Protein AF-A0A1U7P213-F1 (afdb_monomer_lite)

pLDDT: mean 75.96, std 12.43, range [43.66, 89.75]

InterPro domains:
  IPR001387 Cro/C1-type, helix-turn-helix domain [PF01381] (3-42)
  IPR001387 Cro/C1-type, helix-turn-helix domain [PS50943] (5-42)
  IPR001387 Cro/C1-type, helix-turn-helix domain [cd00093] (5-42)
  IPR010982 Lambda repressor-like, DNA-binding domain superfamily [G3DSA:1.10.260.40] (1-93)
  IPR010982 Lambda repressor-like, DNA-binding domain superfamily [SSF47413] (5-45)

Sequence (95 aa):
MERSTGISNAYLSQVETGKIEKPSPAKLYALAEMYKVSYDKLMETAGHITRQSTEPQPTLAGTAFSTMDDLTPEEKDALATYLTALRLMKKNDAG

Foldseek 3Di:
DCDDQVQDPVNVVCCVVCVPLADDLSNLVSVCVVVVHDSVVSCCSSVVDDPPPCPVPCDVVNVCVVCVVVDDPVNVVVVVVVVVVVVVVVVVVVD

Secondary structure (DSSP, 8-state):
---SSS--HHHHHHHHTTS-SS--HHHHHHHHHHHT--HHHHHHHTTS-----------HHHHHHHHHTT--HHHHHHHHHHHHHHHHHHHHTT-

Structure (mmCIF, N/CA/C/O backbone):
data_AF-A0A1U7P213-F1
#
_entry.id   AF-A0A1U7P213-F1
#
loop_
_atom_site.group_PDB
_atom_site.id
_atom_site.type_symbol
_atom_site.label_atom_id
_atom_site.label_alt_id
_atom_site.label_comp_id
_atom_site.label_asym_id
_atom_site.label_entity_id
_atom_site.label_seq_id
_atom_site.pdbx_PDB_ins_code
_atom_site.Cartn_x
_atom_site.Cartn_y
_atom_site.Cartn_z
_atom_site.occupancy
_atom_site.B_iso_or_equiv
_atom_site.auth_seq_id
_atom_site.auth_comp_id
_atom_site.auth_asym_id
_atom_site.auth_atom_id
_atom_site.pdbx_PDB_model_num
ATOM 1 N N . MET A 1 1 ? 6.117 -10.558 27.698 1.00 43.66 1 MET A N 1
ATOM 2 C CA . MET A 1 1 ? 5.618 -10.444 26.310 1.00 43.66 1 MET A CA 1
ATOM 3 C C . MET A 1 1 ? 4.409 -9.512 26.300 1.00 43.66 1 MET A C 1
ATOM 5 O O . MET A 1 1 ? 3.292 -9.963 26.123 1.00 43.66 1 MET A O 1
ATOM 9 N N . GLU A 1 2 ? 4.622 -8.222 26.573 1.00 48.38 2 GLU A N 1
ATOM 10 C CA . GLU A 1 2 ? 3.537 -7.220 26.661 1.00 48.38 2 GLU A CA 1
ATOM 11 C C . GLU A 1 2 ? 3.964 -5.860 26.075 1.00 48.38 2 GLU A C 1
ATOM 13 O O . GLU A 1 2 ? 3.369 -4.822 26.344 1.00 48.38 2 GLU A O 1
ATOM 18 N N . ARG A 1 3 ? 5.056 -5.823 25.304 1.00 50.97 3 ARG A N 1
ATOM 19 C CA . ARG A 1 3 ? 5.655 -4.568 24.845 1.00 50.97 3 ARG A CA 1
ATOM 20 C C . ARG A 1 3 ? 6.237 -4.721 23.454 1.00 50.97 3 ARG A C 1
ATOM 22 O O . ARG A 1 3 ? 7.371 -5.158 23.302 1.00 50.97 3 ARG A O 1
ATOM 29 N N . SER A 1 4 ? 5.467 -4.305 22.464 1.00 52.56 4 SER A N 1
ATOM 30 C CA . SER A 1 4 ? 6.053 -3.810 21.216 1.00 52.56 4 SER A CA 1
ATOM 31 C C . SER A 1 4 ? 5.174 -2.790 20.487 1.00 52.56 4 SER A C 1
ATOM 33 O O . SER A 1 4 ? 5.704 -2.074 19.654 1.00 52.56 4 SER A O 1
ATOM 35 N N . THR A 1 5 ? 3.890 -2.617 20.842 1.00 56.62 5 THR A N 1
ATOM 36 C CA . THR A 1 5 ? 3.016 -1.620 20.174 1.00 56.62 5 THR A CA 1
ATOM 37 C C . THR A 1 5 ? 2.089 -0.811 21.086 1.00 56.62 5 THR A C 1
ATOM 39 O O . THR A 1 5 ? 1.486 0.155 20.628 1.00 5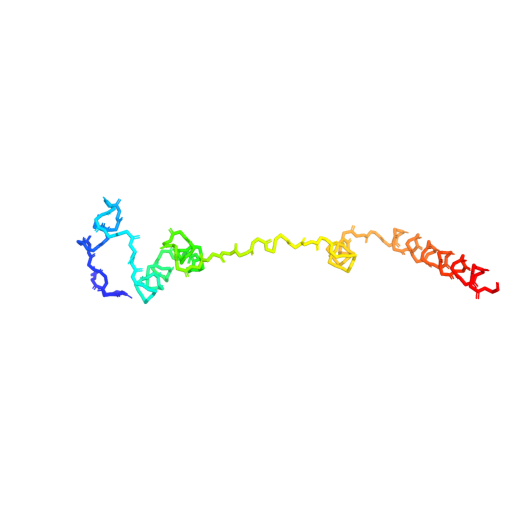6.62 5 THR A O 1
ATOM 42 N N . GLY A 1 6 ? 1.924 -1.190 22.360 1.00 64.44 6 GLY A N 1
ATOM 43 C CA . GLY A 1 6 ? 0.931 -0.566 23.251 1.00 64.44 6 GLY A CA 1
ATOM 44 C C . GLY A 1 6 ? -0.527 -0.918 22.915 1.00 64.44 6 GLY A C 1
ATOM 45 O O . GLY A 1 6 ? -1.446 -0.316 23.466 1.00 64.44 6 GLY A O 1
ATOM 46 N N . ILE A 1 7 ? -0.752 -1.890 22.024 1.00 75.75 7 ILE A N 1
ATOM 47 C CA . ILE A 1 7 ? -2.084 -2.387 21.675 1.00 75.75 7 ILE A CA 1
ATOM 48 C C . ILE A 1 7 ? -2.408 -3.595 22.555 1.00 75.75 7 ILE A C 1
ATOM 50 O O . ILE A 1 7 ? -1.664 -4.572 22.575 1.00 75.75 7 ILE A O 1
ATOM 54 N N . SER A 1 8 ? -3.515 -3.524 23.295 1.00 80.25 8 SER A N 1
ATOM 55 C CA . SER A 1 8 ? -3.966 -4.622 24.151 1.00 80.25 8 SER A CA 1
ATOM 56 C C . SER A 1 8 ? -4.663 -5.720 23.342 1.00 80.25 8 SER A C 1
ATOM 58 O O . SER A 1 8 ? -5.314 -5.448 22.332 1.00 80.25 8 SER A O 1
ATOM 60 N N . ASN A 1 9 ? -4.614 -6.962 23.831 1.00 79.81 9 ASN A N 1
ATOM 61 C CA . ASN A 1 9 ? -5.356 -8.080 23.229 1.00 79.81 9 ASN A CA 1
ATOM 62 C C . ASN A 1 9 ? -6.868 -7.805 23.155 1.00 79.81 9 ASN A C 1
ATOM 64 O O . ASN A 1 9 ? -7.535 -8.216 22.210 1.00 79.81 9 ASN A O 1
ATOM 68 N N . ALA A 1 10 ? -7.406 -7.053 24.120 1.00 84.50 10 ALA A N 1
ATOM 69 C CA . ALA A 1 10 ? -8.797 -6.612 24.096 1.00 84.50 10 ALA A CA 1
ATOM 70 C C . ALA A 1 10 ? -9.090 -5.687 22.902 1.00 84.50 10 ALA A C 1
ATOM 72 O O . ALA A 1 10 ? -10.141 -5.813 22.279 1.00 84.50 10 ALA A O 1
ATOM 73 N N . TYR A 1 11 ? -8.161 -4.789 22.556 1.00 84.50 11 TYR A N 1
ATOM 74 C CA . TYR A 1 11 ? -8.295 -3.924 21.385 1.00 84.50 11 TYR A CA 1
ATOM 75 C C . TYR A 1 11 ? -8.269 -4.732 20.083 1.00 84.50 11 TYR A C 1
ATOM 77 O O . TYR A 1 11 ? -9.103 -4.497 19.215 1.00 84.50 11 TYR A O 1
ATOM 85 N N . LEU A 1 12 ? -7.365 -5.713 19.965 1.00 83.56 12 LEU A N 1
ATOM 86 C CA . LEU A 1 12 ? -7.316 -6.611 18.803 1.00 83.56 12 LEU A CA 1
ATOM 87 C C . LEU A 1 12 ? -8.642 -7.349 18.615 1.00 83.56 12 LEU A C 1
ATOM 89 O O . LEU A 1 12 ? -9.236 -7.271 17.546 1.00 83.56 12 LEU A O 1
ATOM 93 N N . SER A 1 13 ? -9.167 -7.948 19.686 1.00 85.62 13 SER A N 1
ATOM 94 C CA . SER A 1 13 ? -10.461 -8.634 19.653 1.00 85.62 13 SER A CA 1
ATOM 95 C C . SER A 1 13 ? -11.603 -7.704 19.223 1.00 85.62 13 SER A C 1
ATOM 97 O O . SER A 1 13 ? -12.495 -8.111 18.482 1.00 85.62 13 SER A O 1
ATOM 99 N N . GLN A 1 14 ? -11.584 -6.433 19.633 1.00 86.44 14 GLN A N 1
ATOM 100 C CA . GLN A 1 14 ? -12.583 -5.452 19.198 1.00 86.44 14 GLN A CA 1
ATOM 101 C C . GLN A 1 14 ? -12.474 -5.106 17.707 1.00 86.44 14 GLN A C 1
ATOM 103 O O . GLN A 1 14 ? -13.504 -4.909 17.066 1.00 86.44 14 GLN A O 1
ATOM 108 N N . VAL A 1 15 ? -11.263 -5.043 17.151 1.00 85.44 15 VAL A N 1
ATOM 109 C CA . VAL A 1 15 ? -11.054 -4.831 15.710 1.00 85.44 15 VAL A CA 1
ATOM 110 C C . VAL A 1 15 ? -11.505 -6.061 14.917 1.00 85.44 15 VAL A C 1
ATOM 112 O O . VAL A 1 15 ? -12.268 -5.928 13.968 1.00 85.44 15 VAL A O 1
ATOM 115 N N . GLU A 1 16 ? -11.116 -7.262 15.345 1.00 82.69 16 GLU A N 1
ATOM 116 C CA . GLU A 1 16 ? -11.461 -8.527 14.676 1.00 82.69 16 GLU A CA 1
ATOM 117 C C . GLU A 1 16 ? -12.963 -8.832 14.701 1.00 82.69 16 GLU A C 1
ATOM 119 O O . GLU A 1 16 ? -13.508 -9.377 13.746 1.00 82.69 16 GLU A O 1
ATOM 124 N N . THR A 1 17 ? -13.652 -8.458 15.782 1.00 86.50 17 THR A N 1
ATOM 125 C CA . THR A 1 17 ? -15.110 -8.635 15.914 1.00 86.50 17 THR A CA 1
ATOM 126 C C . THR A 1 17 ? -15.921 -7.520 15.252 1.00 86.50 17 THR A C 1
ATOM 128 O O . THR A 1 17 ? -17.146 -7.524 15.351 1.00 86.50 17 THR A O 1
ATOM 131 N N . GLY A 1 18 ? -15.265 -6.543 14.617 1.00 81.94 18 GLY A N 1
ATOM 132 C CA . GLY A 1 18 ? -15.928 -5.403 13.981 1.00 81.94 18 GLY A CA 1
ATOM 133 C C . GLY A 1 18 ? -16.504 -4.376 14.960 1.00 81.94 18 GLY A C 1
ATOM 134 O O . GLY A 1 18 ? -17.122 -3.411 14.532 1.00 81.94 18 GLY A O 1
ATOM 135 N N . LYS A 1 19 ? -16.278 -4.513 16.275 1.00 86.81 19 LYS A N 1
ATOM 136 C CA . LYS A 1 19 ? -16.656 -3.480 17.261 1.00 86.81 19 LYS A CA 1
ATOM 137 C C . LYS A 1 19 ? -15.894 -2.171 17.050 1.00 86.81 19 LYS A C 1
ATOM 139 O O . LYS A 1 19 ? -16.378 -1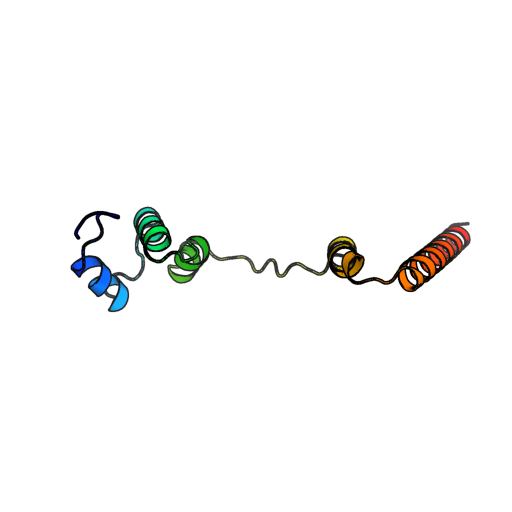.111 17.438 1.00 86.81 19 LYS A O 1
ATOM 144 N N . ILE A 1 20 ? -14.694 -2.245 16.476 1.00 85.62 20 ILE A N 1
ATOM 145 C CA . ILE A 1 20 ? -13.927 -1.092 16.008 1.00 85.62 20 ILE A CA 1
ATOM 146 C C . ILE A 1 20 ? -13.770 -1.215 14.500 1.00 85.62 20 ILE A C 1
ATOM 148 O O . ILE A 1 20 ? -12.896 -1.923 14.011 1.00 85.62 20 ILE A O 1
ATOM 152 N N . GLU A 1 21 ? -14.602 -0.479 13.775 1.00 82.31 21 GLU A N 1
ATOM 153 C CA . GLU A 1 21 ? -14.634 -0.511 12.310 1.00 82.31 21 GLU A CA 1
ATOM 154 C C . GLU A 1 21 ? -13.543 0.363 11.675 1.00 82.31 21 GLU A C 1
ATOM 156 O O . GLU A 1 21 ? -13.042 0.060 10.596 1.00 82.31 21 GLU A O 1
ATOM 161 N N . LYS A 1 22 ? -13.134 1.442 12.358 1.00 85.19 22 LYS A N 1
ATOM 162 C CA . LYS A 1 22 ? -12.097 2.372 11.885 1.00 85.19 22 LYS A CA 1
ATOM 163 C C . LYS A 1 22 ? -11.013 2.599 12.939 1.00 85.19 22 LYS A C 1
ATOM 165 O O . LYS A 1 22 ? -11.039 3.613 13.644 1.00 85.19 22 LYS A O 1
ATOM 170 N N . PRO A 1 23 ? -10.041 1.677 13.075 1.00 87.56 23 PRO A N 1
ATOM 171 C CA . PRO A 1 23 ? -8.853 1.915 13.890 1.00 87.56 23 PRO A CA 1
ATOM 172 C C . PRO A 1 23 ? -8.123 3.177 13.410 1.00 87.56 23 PRO A C 1
ATOM 174 O O . PRO A 1 23 ? -8.100 3.460 12.215 1.00 87.56 23 PRO A O 1
ATOM 177 N N . SER A 1 24 ? -7.524 3.951 14.317 1.00 87.94 24 SER A N 1
ATOM 178 C CA . SER A 1 24 ? -6.811 5.173 13.922 1.00 87.94 24 SER A CA 1
ATOM 179 C C . SER A 1 24 ? -5.523 4.858 13.140 1.00 87.94 24 SER A C 1
ATOM 181 O O . SER A 1 24 ? -4.915 3.811 13.381 1.00 87.94 24 SER A O 1
ATOM 183 N N . PRO A 1 25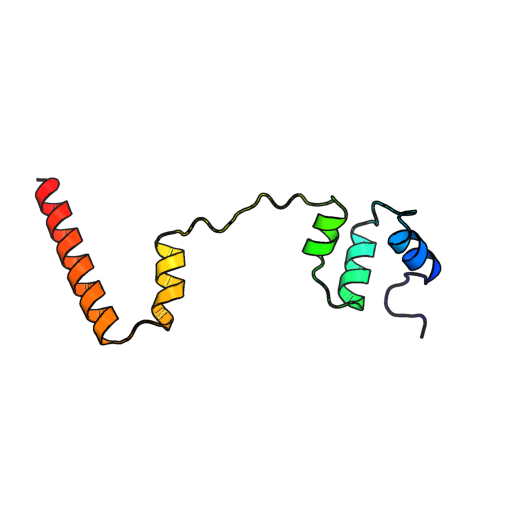 ? -5.039 5.770 12.273 1.00 87.75 25 PRO A N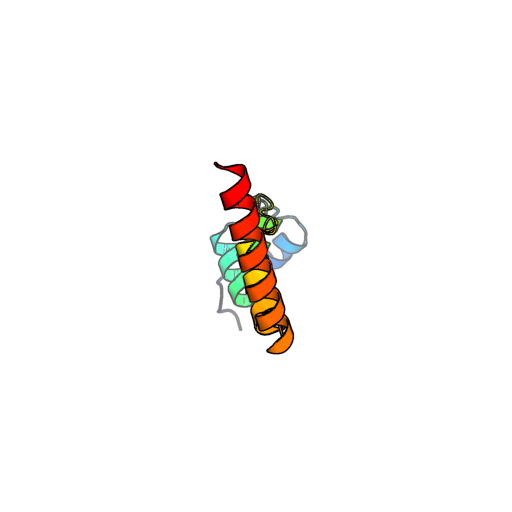 1
ATOM 184 C CA . PRO A 1 25 ? -3.815 5.566 11.488 1.00 87.75 25 PRO A CA 1
ATOM 185 C C . PRO A 1 25 ? -2.595 5.153 12.326 1.00 87.75 25 PRO A C 1
ATOM 187 O O . PRO A 1 25 ? -1.907 4.194 12.000 1.00 87.75 25 PRO A O 1
ATOM 190 N N . ALA A 1 26 ? -2.384 5.785 13.486 1.00 86.06 26 ALA A N 1
ATOM 191 C CA . ALA A 1 26 ? -1.301 5.415 14.402 1.00 86.06 26 ALA A CA 1
ATOM 192 C C . ALA A 1 26 ? -1.396 3.958 14.899 1.00 86.06 26 ALA A C 1
ATOM 194 O O . ALA A 1 26 ? -0.382 3.279 15.047 1.00 86.06 26 ALA A O 1
ATOM 195 N N . LYS A 1 27 ? -2.614 3.453 15.133 1.00 87.75 27 LYS A N 1
ATOM 196 C CA . LYS A 1 27 ? -2.827 2.060 15.544 1.00 87.75 27 LYS A CA 1
ATOM 197 C C . LYS A 1 27 ? -2.630 1.103 14.375 1.00 87.75 27 LYS A C 1
ATOM 199 O O . LYS A 1 27 ? -2.019 0.061 14.563 1.00 87.75 27 LYS A O 1
ATOM 204 N N . LEU A 1 28 ? -3.081 1.468 13.176 1.00 89.69 28 LEU A N 1
ATOM 205 C CA . LEU A 1 28 ? -2.821 0.693 11.959 1.00 89.69 28 LEU A CA 1
ATOM 206 C C . LEU A 1 28 ? -1.321 0.600 11.656 1.00 89.69 28 LEU A C 1
ATOM 208 O O . LEU A 1 28 ? -0.858 -0.466 11.268 1.00 89.69 28 LEU A O 1
ATOM 212 N N . TYR A 1 29 ? -0.554 1.667 11.893 1.00 86.75 29 TYR A N 1
ATOM 213 C CA . TYR A 1 29 ? 0.904 1.661 11.748 1.00 86.75 29 TYR A CA 1
ATOM 214 C C . TYR A 1 29 ? 1.558 0.668 12.715 1.00 86.75 29 TYR A C 1
ATOM 216 O O . TYR A 1 29 ? 2.317 -0.204 12.302 1.00 86.75 29 TYR A O 1
ATOM 224 N N . ALA A 1 30 ? 1.183 0.723 13.994 1.00 84.94 30 ALA A N 1
ATOM 225 C CA . ALA A 1 30 ? 1.703 -0.204 14.992 1.00 84.94 30 ALA A CA 1
ATOM 226 C C . ALA A 1 30 ? 1.320 -1.671 14.687 1.00 84.94 30 ALA A C 1
ATOM 228 O O . ALA A 1 30 ? 2.133 -2.579 14.861 1.00 84.94 30 ALA A O 1
ATOM 229 N N . LEU A 1 31 ? 0.106 -1.916 14.180 1.00 85.62 31 LEU A N 1
ATOM 230 C CA . LEU A 1 31 ? -0.316 -3.238 13.702 1.00 85.62 31 LEU A CA 1
ATOM 231 C C . LEU A 1 31 ? 0.498 -3.683 12.478 1.00 85.62 31 LEU A C 1
ATOM 233 O O . LEU A 1 31 ? 0.948 -4.826 12.433 1.00 85.62 31 LEU A O 1
ATOM 237 N N . ALA A 1 32 ? 0.739 -2.791 11.516 1.00 88.25 32 ALA A N 1
ATOM 238 C CA . ALA A 1 32 ? 1.555 -3.074 10.338 1.00 88.25 32 ALA A CA 1
ATOM 239 C C . ALA A 1 32 ? 2.979 -3.499 10.721 1.00 88.25 32 ALA A C 1
ATOM 241 O O . ALA A 1 32 ? 3.481 -4.507 10.222 1.00 88.25 32 ALA A O 1
ATOM 242 N N . GLU A 1 33 ? 3.606 -2.788 11.661 1.00 84.88 33 GLU A N 1
ATOM 243 C CA . GLU A 1 33 ? 4.949 -3.111 12.150 1.00 84.88 33 GLU A CA 1
ATOM 244 C C . GLU A 1 33 ? 5.013 -4.442 12.907 1.00 84.88 33 GLU A C 1
ATOM 246 O O . GLU A 1 33 ? 6.003 -5.172 12.773 1.00 84.88 33 GLU A O 1
ATOM 251 N N . MET A 1 34 ? 3.976 -4.758 13.690 1.00 82.25 34 MET A N 1
ATOM 252 C CA . MET A 1 34 ? 3.873 -6.000 14.459 1.00 82.25 34 MET A CA 1
ATOM 253 C C . MET A 1 34 ? 3.669 -7.211 13.552 1.00 82.25 34 MET A C 1
ATOM 255 O O . MET A 1 34 ? 4.405 -8.189 13.666 1.00 82.25 34 MET A O 1
ATOM 259 N N . TYR A 1 35 ? 2.696 -7.139 12.645 1.00 84.25 35 TYR A N 1
ATOM 260 C CA . TYR A 1 35 ? 2.336 -8.248 11.760 1.00 84.25 35 TYR A CA 1
ATOM 261 C C . TYR A 1 35 ? 3.167 -8.292 10.473 1.00 84.25 35 TYR A C 1
ATOM 263 O O . TYR A 1 35 ? 2.994 -9.206 9.672 1.00 84.25 35 TYR A O 1
ATOM 271 N N . LYS A 1 36 ? 4.075 -7.326 10.271 1.00 84.38 36 LYS A N 1
ATOM 272 C CA . LYS A 1 36 ? 4.903 -7.180 9.060 1.00 84.38 36 LYS A CA 1
ATOM 273 C C . LYS A 1 36 ? 4.063 -7.134 7.779 1.00 84.38 36 LYS A C 1
ATOM 275 O O . LYS A 1 36 ? 4.437 -7.689 6.751 1.00 84.38 36 LYS A O 1
ATOM 280 N N . VAL A 1 37 ? 2.923 -6.450 7.852 1.00 87.38 37 VAL A N 1
ATOM 281 C CA . VAL A 1 37 ? 2.005 -6.240 6.725 1.00 87.38 37 VAL A CA 1
ATOM 282 C C . VAL A 1 37 ? 2.106 -4.810 6.199 1.00 87.38 37 VAL A C 1
ATOM 284 O O . VAL A 1 37 ? 2.639 -3.923 6.860 1.00 87.38 37 VAL A O 1
ATOM 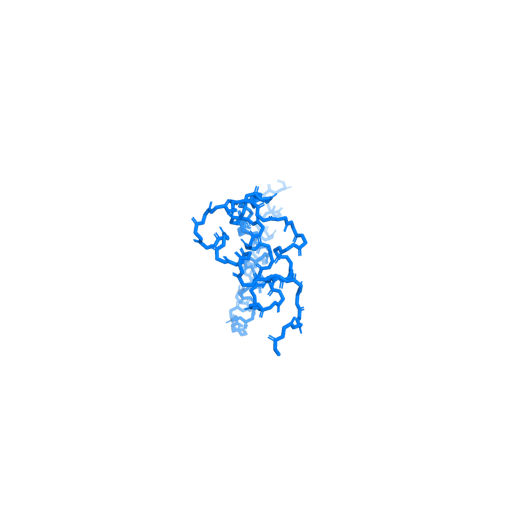287 N N . SER A 1 38 ? 1.582 -4.568 4.996 1.00 88.44 38 SER A N 1
ATOM 288 C CA . SER A 1 38 ? 1.559 -3.228 4.404 1.00 88.44 38 SER A CA 1
ATOM 289 C C 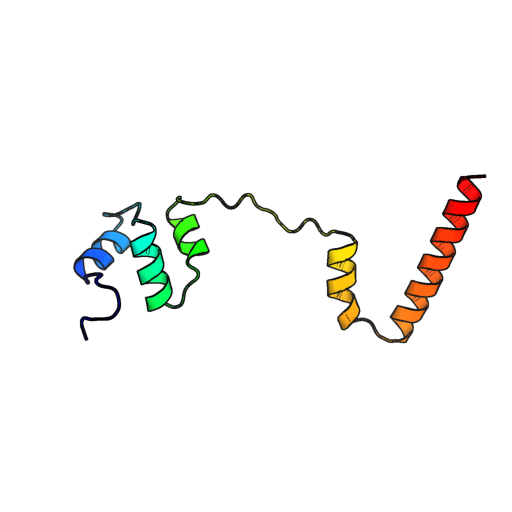. SER A 1 38 ? 0.618 -2.297 5.175 1.00 88.44 38 SER A C 1
ATOM 291 O O . SER A 1 38 ? -0.585 -2.552 5.266 1.00 88.44 38 SER A O 1
ATOM 293 N N . TYR A 1 39 ? 1.167 -1.190 5.680 1.00 88.25 39 TYR A N 1
ATOM 294 C CA . TYR A 1 39 ? 0.397 -0.112 6.301 1.00 88.25 39 TYR A CA 1
ATOM 295 C C . TYR A 1 39 ? -0.624 0.499 5.333 1.00 88.25 39 TYR A C 1
ATOM 297 O O . TYR A 1 39 ? -1.778 0.693 5.711 1.00 88.25 39 TYR A O 1
ATOM 305 N N . ASP A 1 40 ? -0.238 0.714 4.073 1.00 86.31 40 ASP A N 1
ATOM 306 C CA . ASP A 1 40 ? -1.130 1.253 3.040 1.00 86.31 40 ASP A CA 1
ATOM 307 C C . ASP A 1 40 ? -2.346 0.352 2.835 1.00 86.31 40 ASP A C 1
ATOM 309 O O . ASP A 1 40 ? -3.478 0.828 2.794 1.00 86.31 40 ASP A O 1
ATOM 313 N N . LYS A 1 41 ? -2.130 -0.969 2.797 1.00 86.31 41 LYS A N 1
ATOM 314 C CA . LYS A 1 41 ? -3.220 -1.938 2.663 1.00 86.31 41 LYS A CA 1
ATOM 315 C C . LYS A 1 41 ? -4.170 -1.886 3.857 1.00 86.31 41 LYS A C 1
ATOM 317 O O . LYS A 1 41 ? -5.378 -1.943 3.663 1.00 86.31 41 LYS A O 1
ATOM 322 N N . LEU A 1 42 ? -3.641 -1.734 5.075 1.00 88.12 42 LEU A N 1
ATOM 323 C CA . LEU A 1 42 ? -4.460 -1.574 6.279 1.00 88.12 42 LEU A CA 1
ATOM 324 C C . LEU A 1 42 ? -5.277 -0.276 6.249 1.00 88.12 42 LEU A C 1
ATOM 326 O O . LEU A 1 42 ? -6.471 -0.297 6.548 1.00 88.12 42 LEU A O 1
ATOM 330 N N . MET A 1 43 ? -4.654 0.834 5.854 1.00 89.75 43 MET A N 1
ATOM 331 C CA . MET A 1 43 ? -5.308 2.134 5.685 1.00 89.75 43 MET A CA 1
ATOM 332 C C . MET A 1 43 ? -6.415 2.085 4.629 1.00 89.75 43 MET A C 1
ATOM 334 O O . MET A 1 43 ? -7.467 2.693 4.823 1.00 89.75 43 MET A O 1
ATOM 338 N N . GLU A 1 44 ? -6.201 1.345 3.541 1.00 88.56 44 GLU A N 1
ATOM 339 C CA . GLU A 1 44 ? -7.187 1.126 2.483 1.00 88.56 44 GLU A CA 1
ATOM 340 C C . GLU A 1 44 ? -8.365 0.294 2.996 1.00 88.56 44 GLU A C 1
ATOM 342 O O . GLU A 1 44 ? -9.511 0.730 2.908 1.00 88.56 44 GLU A O 1
ATOM 347 N N . THR A 1 45 ? -8.099 -0.852 3.635 1.00 85.25 45 THR A N 1
ATOM 348 C CA . THR A 1 45 ? -9.160 -1.704 4.204 1.00 85.25 45 THR A CA 1
ATOM 349 C C . THR A 1 45 ? -9.957 -1.025 5.315 1.00 85.25 45 THR A C 1
ATOM 351 O O . THR A 1 45 ? -11.151 -1.275 5.445 1.00 85.25 45 THR A O 1
ATOM 354 N N . ALA A 1 46 ? -9.333 -0.140 6.095 1.00 88.19 46 ALA A N 1
ATOM 355 C CA . ALA A 1 46 ? -10.015 0.661 7.110 1.00 88.19 46 ALA A CA 1
ATOM 356 C C . ALA A 1 46 ? -10.733 1.897 6.522 1.00 88.19 46 ALA A C 1
ATOM 358 O O . ALA A 1 46 ? -11.366 2.659 7.254 1.00 88.19 46 ALA A O 1
ATOM 359 N N . GLY A 1 47 ? -10.638 2.124 5.207 1.00 86.31 47 GLY A N 1
ATOM 360 C CA . GLY A 1 47 ? -11.304 3.225 4.513 1.00 86.31 47 GLY A CA 1
ATOM 361 C C . GLY A 1 47 ? -10.732 4.607 4.834 1.00 86.31 47 GLY A C 1
ATOM 362 O O . GLY A 1 47 ? -11.467 5.593 4.767 1.00 86.31 47 GLY A O 1
ATOM 363 N N . HIS A 1 48 ? -9.453 4.687 5.220 1.00 84.25 48 HIS A N 1
ATOM 364 C CA . HIS A 1 48 ? -8.728 5.955 5.403 1.00 84.25 48 HIS A CA 1
ATOM 365 C C . HIS A 1 48 ? -8.143 6.480 4.099 1.00 84.25 48 HIS A C 1
ATOM 367 O O . HIS A 1 48 ? -8.047 7.690 3.916 1.00 84.25 48 HIS A O 1
ATOM 373 N N . ILE A 1 49 ? -7.754 5.579 3.197 1.00 83.94 49 ILE A N 1
ATOM 374 C CA . ILE A 1 49 ? -7.312 5.931 1.851 1.00 83.94 49 ILE A CA 1
ATOM 375 C C . ILE A 1 49 ? -8.179 5.196 0.840 1.00 83.94 49 ILE A C 1
ATOM 377 O O . ILE A 1 49 ? -8.508 4.027 1.010 1.00 83.94 49 ILE A O 1
ATOM 381 N N . THR A 1 50 ? -8.558 5.889 -0.224 1.00 74.88 50 THR A N 1
ATOM 382 C CA . THR A 1 50 ? -9.051 5.242 -1.436 1.00 74.88 50 THR A CA 1
ATOM 383 C C . THR A 1 50 ? -7.900 5.292 -2.411 1.00 74.88 50 THR A C 1
ATOM 385 O O . THR A 1 50 ? -7.509 6.379 -2.842 1.00 74.88 50 THR A O 1
ATOM 388 N N . ARG A 1 51 ? -7.312 4.137 -2.728 1.00 64.38 51 ARG A N 1
ATOM 389 C CA . ARG A 1 51 ? -6.355 4.080 -3.824 1.00 64.38 51 ARG A CA 1
ATOM 390 C C . ARG A 1 51 ? -7.168 4.376 -5.077 1.00 64.38 51 ARG A C 1
ATOM 392 O O . ARG A 1 51 ? -7.986 3.562 -5.495 1.00 64.38 51 ARG A O 1
ATOM 399 N N . GLN A 1 52 ? -7.003 5.566 -5.654 1.00 57.97 52 GLN A N 1
ATOM 400 C CA . GLN A 1 52 ? -7.353 5.717 -7.059 1.00 57.97 52 GLN A CA 1
ATOM 401 C C . GLN A 1 52 ? -6.526 4.652 -7.759 1.00 57.97 52 GLN A C 1
ATOM 403 O O . GLN A 1 52 ? -5.306 4.642 -7.598 1.00 57.97 52 GLN A O 1
ATOM 408 N N . SER A 1 53 ? -7.186 3.700 -8.409 1.00 51.53 53 SER A N 1
ATOM 409 C CA . SER A 1 53 ? -6.534 2.665 -9.190 1.00 51.53 53 SER A CA 1
ATOM 410 C C . SER A 1 53 ? -5.745 3.352 -10.301 1.00 51.53 53 SER A C 1
ATOM 412 O O . SER A 1 53 ? -6.193 3.464 -11.434 1.00 51.53 53 SER A O 1
ATOM 414 N N . THR A 1 54 ? -4.542 3.826 -9.990 1.00 54.25 54 THR A N 1
ATOM 415 C CA . THR A 1 54 ? -3.469 3.926 -10.958 1.00 54.25 54 THR A CA 1
ATOM 416 C C . THR A 1 54 ? -3.011 2.492 -11.164 1.00 54.25 54 THR A C 1
ATOM 418 O O . THR A 1 54 ? -1.914 2.110 -10.760 1.00 54.25 54 THR A O 1
ATOM 421 N N . GLU A 1 55 ? -3.886 1.672 -11.757 1.00 57.25 55 GLU A N 1
ATOM 422 C CA . GLU A 1 55 ? -3.406 0.651 -12.676 1.00 57.25 55 GLU A CA 1
ATOM 423 C C . GLU A 1 55 ? -2.349 1.384 -13.502 1.00 57.25 55 GLU A C 1
ATOM 425 O O . GLU A 1 55 ? -2.681 2.438 -14.069 1.00 57.25 55 GLU A O 1
ATOM 430 N N . PRO A 1 56 ? -1.069 0.981 -13.450 1.00 53.50 56 PRO A N 1
ATOM 431 C CA . PRO A 1 56 ? -0.067 1.618 -14.269 1.00 53.50 56 PRO A CA 1
ATOM 432 C C . PRO A 1 56 ? -0.536 1.406 -15.700 1.00 53.50 56 PRO A C 1
ATOM 434 O O . PRO A 1 56 ? -0.392 0.322 -16.255 1.00 53.50 56 PRO A O 1
ATOM 437 N N . GLN A 1 57 ? -1.175 2.433 -16.267 1.00 56.09 57 GLN A N 1
ATOM 438 C CA . GLN A 1 57 ? -1.486 2.485 -17.680 1.00 56.09 57 GLN A CA 1
ATOM 439 C C . GLN A 1 57 ? -0.162 2.150 -18.348 1.00 56.09 57 GLN A C 1
ATOM 441 O O . GLN A 1 57 ? 0.822 2.831 -18.030 1.00 56.09 57 GLN A O 1
ATOM 446 N N . PRO A 1 58 ? -0.085 1.074 -19.148 1.00 55.12 58 PRO A N 1
ATOM 447 C CA . PRO A 1 58 ? 1.162 0.662 -19.756 1.00 55.12 58 PRO A CA 1
ATOM 448 C C . PRO A 1 58 ? 1.646 1.828 -20.607 1.00 55.12 58 PRO A C 1
ATOM 450 O O . PRO A 1 58 ? 1.184 2.066 -21.721 1.00 55.12 58 PRO A O 1
ATOM 453 N N . THR A 1 59 ? 2.535 2.633 -20.036 1.00 64.00 59 THR A N 1
ATOM 454 C CA . THR A 1 59 ? 3.218 3.663 -20.790 1.00 64.00 59 THR A CA 1
ATOM 455 C C . THR A 1 59 ? 4.198 2.917 -21.670 1.00 64.00 59 THR A C 1
ATOM 457 O O . THR A 1 59 ? 4.831 1.964 -21.216 1.00 64.00 59 THR A O 1
ATOM 460 N N . LEU A 1 60 ? 4.342 3.354 -22.920 1.00 64.44 60 LEU A N 1
ATOM 461 C CA . LEU A 1 60 ? 5.307 2.757 -23.842 1.00 64.44 60 LEU A CA 1
ATOM 462 C C . LEU A 1 60 ? 6.703 2.661 -23.200 1.00 64.44 60 LEU A C 1
ATOM 464 O O . LEU A 1 60 ? 7.410 1.681 -23.401 1.00 64.44 60 LEU A O 1
ATOM 468 N N . ALA A 1 61 ? 7.058 3.656 -22.377 1.00 63.12 61 ALA A N 1
ATOM 469 C CA . ALA A 1 61 ? 8.258 3.644 -21.555 1.00 63.12 61 ALA A CA 1
ATOM 470 C C . ALA A 1 61 ? 8.242 2.502 -20.524 1.00 63.12 61 ALA A C 1
ATOM 472 O O . ALA A 1 61 ? 9.146 1.678 -20.539 1.00 63.12 61 ALA A O 1
ATOM 473 N N . GLY A 1 62 ? 7.221 2.411 -19.665 1.00 66.56 62 GLY A N 1
ATOM 474 C CA . GLY A 1 62 ? 7.114 1.368 -18.640 1.00 66.56 62 GLY A CA 1
ATOM 475 C C . GLY A 1 62 ? 7.141 -0.052 -19.210 1.00 66.56 62 GLY A C 1
ATOM 476 O O . GLY A 1 62 ? 7.892 -0.885 -18.720 1.00 66.56 62 GLY A O 1
ATOM 477 N N . THR A 1 63 ? 6.409 -0.316 -20.295 1.00 66.88 63 THR A N 1
ATOM 478 C CA . THR A 1 63 ? 6.419 -1.633 -20.954 1.00 66.88 63 THR A CA 1
ATOM 479 C C . THR A 1 63 ? 7.748 -1.942 -21.631 1.00 66.88 63 THR A C 1
ATOM 481 O O . THR A 1 63 ? 8.208 -3.079 -21.578 1.00 66.88 63 THR A O 1
ATOM 484 N N . ALA A 1 64 ? 8.384 -0.945 -22.258 1.00 64.88 64 ALA A N 1
ATOM 485 C CA . ALA A 1 64 ? 9.697 -1.130 -22.866 1.00 64.88 64 ALA A CA 1
ATOM 486 C C . ALA A 1 64 ? 10.763 -1.412 -21.798 1.00 64.88 64 ALA A C 1
ATOM 488 O O . ALA A 1 64 ? 11.537 -2.347 -21.950 1.00 64.88 64 ALA A O 1
ATOM 489 N N . PHE A 1 65 ? 10.769 -0.673 -20.685 1.00 62.88 65 PHE A N 1
ATOM 490 C CA . PHE A 1 65 ? 11.715 -0.908 -19.591 1.00 62.88 65 PHE A CA 1
ATOM 491 C C . PHE A 1 65 ? 11.512 -2.271 -18.924 1.00 62.88 65 PHE A C 1
ATOM 493 O O . PHE A 1 65 ? 12.494 -2.958 -18.675 1.00 62.88 65 PHE A O 1
ATOM 500 N N . SER A 1 66 ? 10.267 -2.703 -18.697 1.00 67.38 66 SER A N 1
ATOM 501 C CA . SER A 1 66 ? 9.985 -4.023 -18.114 1.00 67.38 66 SER A CA 1
ATOM 502 C C . SER A 1 66 ? 10.365 -5.202 -19.012 1.00 67.38 66 SER A C 1
ATOM 504 O O . SER A 1 66 ? 10.508 -6.304 -18.505 1.00 67.38 66 SER A O 1
ATOM 506 N N . THR A 1 67 ? 10.514 -4.996 -20.324 1.00 66.00 67 THR A N 1
ATOM 507 C CA . THR A 1 67 ? 10.865 -6.059 -21.286 1.00 66.00 67 THR A CA 1
ATOM 508 C C . THR A 1 67 ? 12.324 -6.000 -21.744 1.00 66.00 67 THR A C 1
ATOM 510 O O . THR A 1 67 ? 12.832 -6.973 -22.290 1.00 66.00 67 THR A O 1
ATOM 513 N N . MET A 1 68 ? 13.034 -4.891 -21.496 1.00 65.44 68 MET A N 1
ATOM 514 C CA . MET A 1 68 ? 14.447 -4.708 -21.867 1.00 65.44 68 MET A CA 1
ATOM 515 C C . MET A 1 68 ? 15.411 -5.691 -21.194 1.00 65.44 68 MET A C 1
ATOM 517 O O . MET A 1 68 ? 16.423 -6.047 -21.812 1.00 65.44 68 MET A O 1
ATOM 521 N N . ASP A 1 69 ? 15.098 -6.127 -19.973 1.00 64.44 69 ASP A N 1
ATOM 522 C CA . ASP A 1 69 ? 15.907 -7.101 -19.233 1.00 64.44 69 ASP A CA 1
ATOM 523 C C . ASP A 1 69 ? 15.757 -8.531 -19.784 1.00 64.44 69 ASP A C 1
ATOM 525 O O . ASP A 1 69 ? 16.713 -9.302 -19.725 1.00 64.44 69 ASP A O 1
ATOM 529 N N . ASP A 1 70 ? 14.620 -8.848 -20.416 1.00 72.19 70 ASP A N 1
ATOM 530 C CA . ASP A 1 70 ? 14.317 -10.175 -20.978 1.00 72.19 70 ASP A CA 1
ATOM 531 C C . ASP A 1 70 ? 14.664 -10.305 -22.475 1.00 72.19 70 ASP A C 1
ATOM 533 O O . ASP A 1 70 ? 14.576 -11.391 -23.047 1.00 72.19 70 ASP A O 1
ATOM 537 N N . LEU A 1 71 ? 15.066 -9.208 -23.127 1.00 75.38 71 LEU A N 1
ATOM 538 C CA . LEU A 1 71 ? 15.366 -9.174 -24.560 1.00 75.38 71 LEU A CA 1
ATOM 539 C C . LEU A 1 71 ? 16.771 -9.714 -24.869 1.00 75.38 71 LEU A C 1
ATOM 541 O O . LEU A 1 71 ? 17.787 -9.218 -24.357 1.00 75.38 71 LEU A O 1
ATOM 545 N N . THR A 1 72 ? 16.830 -10.669 -25.794 1.00 80.75 72 THR A N 1
ATOM 546 C CA . THR A 1 72 ? 18.076 -11.199 -26.362 1.00 80.75 72 THR A CA 1
ATOM 547 C C . THR A 1 72 ? 18.819 -10.134 -27.185 1.00 80.75 72 THR A C 1
ATOM 549 O O . THR A 1 72 ? 18.216 -9.155 -27.646 1.00 80.75 72 THR A O 1
ATOM 552 N N . PRO A 1 73 ? 20.144 -10.273 -27.378 1.00 76.69 73 PRO A N 1
ATOM 553 C CA . PRO A 1 73 ? 20.918 -9.362 -28.224 1.00 76.69 73 PRO A CA 1
ATOM 554 C C . PRO A 1 73 ? 20.341 -9.200 -29.639 1.00 76.69 73 PRO A C 1
ATOM 556 O O . PRO A 1 73 ? 20.304 -8.089 -30.165 1.00 76.69 73 PRO A O 1
ATOM 559 N N . GLU A 1 74 ? 19.837 -10.284 -30.225 1.00 77.94 74 GLU A N 1
ATOM 560 C CA . GLU A 1 74 ? 19.239 -10.312 -31.559 1.00 77.94 74 GLU A CA 1
ATOM 561 C C . GLU A 1 74 ? 17.923 -9.521 -31.611 1.00 77.94 74 GLU A C 1
ATOM 563 O O . GLU A 1 74 ? 17.680 -8.758 -32.549 1.00 77.94 74 GLU A O 1
ATOM 568 N N . GLU A 1 75 ? 17.082 -9.638 -30.581 1.00 75.25 75 GLU A N 1
ATOM 569 C CA . GLU A 1 75 ? 15.829 -8.880 -30.499 1.00 75.25 75 GLU A CA 1
ATOM 570 C C . GLU A 1 75 ? 16.079 -7.379 -30.297 1.00 75.25 75 GLU A C 1
ATOM 572 O O . GLU A 1 75 ? 15.346 -6.544 -30.835 1.00 75.25 75 GLU A O 1
ATOM 577 N N . LYS A 1 76 ? 17.147 -7.010 -29.577 1.00 75.38 76 LYS A N 1
ATOM 578 C CA . LYS A 1 76 ? 17.564 -5.607 -29.418 1.00 75.38 76 LYS A CA 1
ATOM 579 C C . LYS A 1 76 ? 17.982 -4.989 -30.753 1.00 75.38 76 LYS A C 1
ATOM 581 O O . LYS A 1 76 ? 17.598 -3.852 -31.039 1.00 75.38 76 LYS A O 1
ATOM 586 N N . ASP A 1 77 ? 18.709 -5.734 -31.583 1.00 79.00 77 ASP A N 1
ATOM 587 C CA . ASP A 1 77 ? 19.135 -5.284 -32.913 1.00 79.00 77 ASP A CA 1
ATOM 588 C C . ASP A 1 77 ? 17.946 -5.133 -33.883 1.00 79.00 77 ASP A C 1
ATOM 590 O O . ASP A 1 77 ? 17.798 -4.119 -34.580 1.00 79.00 77 ASP A O 1
ATOM 594 N N . ALA A 1 78 ? 17.007 -6.083 -33.843 1.00 80.38 78 ALA A N 1
ATOM 595 C CA . ALA A 1 78 ? 15.767 -6.016 -34.613 1.00 80.38 78 ALA A CA 1
ATOM 596 C C . ALA A 1 78 ? 14.903 -4.799 -34.224 1.00 80.38 78 ALA A C 1
ATOM 598 O O . ALA A 1 78 ? 14.386 -4.088 -35.093 1.00 80.38 78 ALA A O 1
ATOM 599 N N . LEU A 1 79 ? 14.786 -4.505 -32.924 1.00 80.69 79 LEU A N 1
ATOM 600 C CA . LEU A 1 79 ? 14.065 -3.330 -32.425 1.00 80.69 79 LEU A CA 1
ATOM 601 C C . LEU A 1 79 ? 14.726 -2.015 -32.854 1.00 80.69 79 LEU A C 1
ATOM 603 O O . LEU A 1 79 ? 14.026 -1.080 -33.256 1.00 80.69 79 LEU A O 1
ATOM 607 N N . ALA A 1 80 ? 16.058 -1.934 -32.813 1.00 80.56 80 ALA A N 1
ATOM 608 C CA . ALA A 1 80 ? 16.794 -0.760 -33.277 1.00 80.56 80 ALA A CA 1
ATOM 609 C C . ALA A 1 80 ? 16.549 -0.493 -34.773 1.00 80.56 80 ALA A C 1
ATOM 611 O O . ALA A 1 80 ? 16.303 0.651 -35.179 1.00 80.56 80 ALA A O 1
ATOM 612 N N . THR A 1 81 ? 16.534 -1.553 -35.582 1.00 84.25 81 THR A N 1
ATOM 613 C CA . THR A 1 81 ? 16.229 -1.479 -37.016 1.00 84.25 81 THR A CA 1
ATOM 614 C C . THR A 1 81 ? 14.798 -0.992 -37.256 1.00 84.25 81 THR A C 1
ATOM 616 O O . THR A 1 81 ? 14.574 -0.055 -38.029 1.00 84.25 81 THR A O 1
ATOM 619 N N . TYR A 1 82 ? 13.823 -1.556 -36.538 1.00 82.38 82 TYR A N 1
ATOM 620 C CA . TYR A 1 82 ? 12.414 -1.184 -36.664 1.00 82.38 82 TYR A CA 1
ATOM 621 C C . TYR A 1 82 ? 12.143 0.276 -36.267 1.00 82.38 82 TYR A C 1
ATOM 623 O O . TYR A 1 82 ? 11.475 1.014 -36.995 1.00 82.38 82 TYR A O 1
ATOM 631 N N . LEU A 1 83 ? 12.720 0.745 -35.155 1.00 87.06 83 LEU A N 1
ATOM 632 C CA . LEU A 1 83 ? 12.600 2.143 -34.727 1.00 87.06 83 LEU A CA 1
ATOM 633 C C . LEU A 1 83 ? 13.213 3.118 -35.739 1.00 87.06 83 LEU A C 1
ATOM 635 O O . LEU A 1 83 ? 12.688 4.216 -35.944 1.00 87.06 83 LEU A O 1
ATOM 639 N N . THR A 1 84 ? 14.309 2.722 -36.386 1.00 87.44 84 THR A N 1
ATOM 640 C CA . THR A 1 84 ? 14.958 3.523 -37.430 1.00 87.44 84 THR A CA 1
ATOM 641 C C . THR A 1 84 ? 14.055 3.650 -38.658 1.00 87.44 84 THR A C 1
ATOM 643 O O . THR A 1 84 ? 13.856 4.760 -39.159 1.00 87.44 84 THR A O 1
ATOM 646 N N . ALA A 1 85 ? 13.424 2.551 -39.083 1.00 87.00 85 ALA A N 1
ATOM 647 C CA . ALA A 1 85 ? 12.451 2.553 -40.173 1.00 87.00 85 ALA A CA 1
ATOM 648 C C . ALA A 1 85 ? 11.226 3.436 -39.863 1.00 87.00 85 ALA A C 1
ATOM 650 O O . ALA A 1 85 ? 10.850 4.273 -40.685 1.00 87.00 85 ALA A O 1
ATOM 651 N N . LEU A 1 86 ? 10.655 3.337 -38.655 1.00 82.69 86 LEU A N 1
ATOM 652 C CA . LEU A 1 86 ? 9.515 4.168 -38.241 1.00 82.69 86 LEU A CA 1
ATOM 653 C C . LEU A 1 86 ? 9.834 5.669 -38.248 1.00 82.69 86 LEU A C 1
ATOM 655 O O . LEU A 1 86 ? 9.005 6.489 -38.647 1.00 82.69 86 LEU A O 1
ATOM 659 N N . ARG A 1 87 ? 11.040 6.052 -37.813 1.00 83.06 87 ARG A N 1
ATOM 660 C CA . ARG A 1 87 ? 11.482 7.456 -37.836 1.00 83.06 87 ARG A CA 1
ATOM 661 C C . ARG A 1 87 ? 11.648 7.981 -39.257 1.00 83.06 87 ARG A C 1
ATOM 663 O O . ARG A 1 87 ? 11.337 9.144 -39.502 1.00 83.06 87 ARG A O 1
ATOM 670 N N . LEU A 1 88 ? 12.109 7.139 -40.179 1.00 81.19 88 LEU A N 1
ATOM 671 C CA . LEU A 1 88 ? 12.237 7.497 -41.588 1.00 81.19 88 LEU A CA 1
ATOM 672 C C . LEU A 1 88 ? 10.863 7.695 -42.243 1.00 81.19 88 LEU A C 1
ATOM 674 O O . LEU A 1 88 ? 10.668 8.683 -42.943 1.00 81.19 88 LEU A O 1
ATOM 678 N N . MET A 1 89 ? 9.899 6.819 -41.947 1.00 78.25 89 MET A N 1
ATOM 679 C CA . MET A 1 89 ? 8.519 6.944 -42.433 1.00 78.25 89 MET A CA 1
ATOM 680 C C . MET A 1 89 ? 7.864 8.242 -41.945 1.00 78.25 89 MET A C 1
ATOM 682 O O . MET A 1 89 ? 7.420 9.046 -42.757 1.00 78.25 89 MET A O 1
ATOM 686 N N . LYS A 1 90 ? 7.929 8.534 -40.637 1.00 75.69 90 LYS A N 1
ATOM 687 C CA . LYS A 1 90 ? 7.383 9.790 -40.085 1.00 75.69 90 LYS A CA 1
ATOM 688 C C . LYS A 1 90 ? 8.050 11.051 -40.633 1.00 75.69 90 LYS A C 1
ATOM 690 O O . LYS A 1 90 ? 7.426 12.105 -40.645 1.00 75.69 90 LYS A O 1
ATOM 695 N N . LYS A 1 91 ? 9.322 10.971 -41.030 1.00 72.56 91 LYS A N 1
ATOM 696 C CA . LYS A 1 91 ? 10.045 12.094 -41.634 1.00 72.56 91 LYS A CA 1
ATOM 697 C C . LYS A 1 91 ? 9.602 12.350 -43.080 1.00 72.56 91 LYS A C 1
ATOM 699 O O . LYS A 1 91 ? 9.614 13.501 -43.496 1.00 72.56 91 LYS A O 1
ATOM 704 N N . ASN A 1 92 ? 9.203 11.313 -43.812 1.00 66.12 92 ASN A N 1
ATOM 705 C CA . ASN A 1 92 ? 8.715 11.440 -45.186 1.00 66.12 92 ASN A CA 1
ATOM 706 C C . ASN A 1 92 ? 7.259 11.925 -45.258 1.00 66.12 92 ASN A C 1
ATOM 708 O O . ASN A 1 92 ? 6.907 12.598 -46.216 1.00 66.12 92 ASN A O 1
ATOM 712 N N . ASP A 1 93 ? 6.445 11.642 -44.237 1.00 57.41 93 ASP A N 1
ATOM 713 C CA . ASP A 1 93 ? 5.060 12.137 -44.141 1.00 57.41 93 ASP A CA 1
ATOM 714 C C . ASP A 1 93 ? 4.960 13.603 -43.669 1.00 57.41 93 ASP A C 1
ATOM 716 O O . ASP A 1 93 ? 3.890 14.205 -43.722 1.00 57.41 93 ASP A O 1
ATOM 720 N N . ALA A 1 94 ? 6.059 14.182 -43.176 1.00 57.44 94 ALA A N 1
ATOM 721 C CA . ALA A 1 94 ? 6.125 15.559 -42.677 1.00 57.44 94 ALA A CA 1
ATOM 722 C C . ALA A 1 94 ? 6.764 16.548 -43.678 1.00 57.44 94 ALA A C 1
ATOM 724 O O . ALA A 1 94 ? 7.162 17.642 -43.269 1.00 57.44 94 ALA A O 1
ATOM 725 N N . GLY A 1 95 ? 6.913 16.144 -44.947 1.00 45.91 95 GLY A N 1
ATOM 726 C CA . GLY A 1 95 ? 7.520 16.921 -46.037 1.00 45.91 95 GLY A CA 1
ATOM 727 C C . GLY A 1 95 ? 6.513 17.441 -47.050 1.00 45.91 95 GLY A C 1
ATOM 728 O O . GLY A 1 95 ? 5.528 16.722 -47.323 1.00 45.91 95 GLY A O 1
#

Organism: NCBI:txid249408

Radius of gyration: 25.29 Å; chains: 1; bounding box: 38×28×73 Å